Protein AF-A0A916RK14-F1 (afdb_monomer_lite)

Sequence (77 aa):
MTTRQIHSDSAILRVCVDTLVAEHGRWQVFKSAIVALVRSKRRTTVVSSTDLPQWLRHDIGLPPIADPPSSAHWTYR

Structure (mmCIF, N/CA/C/O backbone):
data_AF-A0A916RK14-F1
#
_entry.id   AF-A0A916RK14-F1
#
loop_
_atom_site.group_PDB
_atom_site.id
_atom_site.type_symbol
_atom_site.label_atom_id
_atom_site.label_alt_id
_atom_site.label_comp_id
_atom_site.label_asym_id
_atom_site.label_entity_id
_atom_site.label_seq_id
_atom_site.pdbx_PDB_ins_code
_atom_site.Cartn_x
_atom_site.Cartn_y
_atom_site.Cartn_z
_atom_site.occupancy
_atom_site.B_iso_or_equiv
_atom_site.auth_seq_id
_atom_site.auth_comp_id
_atom_site.auth_asym_id
_atom_site.auth_atom_id
_atom_site.pdbx_PDB_model_num
ATOM 1 N N . MET A 1 1 ? 8.090 24.806 3.023 1.00 46.72 1 MET A N 1
ATOM 2 C CA . MET A 1 1 ? 6.703 24.806 3.544 1.00 46.72 1 MET A CA 1
ATOM 3 C C . MET A 1 1 ? 6.117 23.401 3.390 1.00 46.72 1 MET A C 1
ATOM 5 O O . MET A 1 1 ? 5.530 23.113 2.363 1.00 46.72 1 MET A O 1
ATOM 9 N N . THR A 1 2 ? 6.326 22.501 4.354 1.00 57.09 2 THR A N 1
ATOM 10 C CA . THR A 1 2 ? 5.942 21.066 4.253 1.00 57.09 2 THR A CA 1
ATOM 11 C C . THR A 1 2 ? 5.185 20.548 5.481 1.00 57.09 2 THR A C 1
ATOM 13 O O . THR A 1 2 ? 4.775 19.395 5.527 1.00 57.09 2 THR A O 1
ATOM 16 N N . THR A 1 3 ? 4.941 21.396 6.481 1.00 59.25 3 THR A N 1
ATOM 17 C CA . THR A 1 3 ? 4.370 20.990 7.775 1.00 59.25 3 THR A CA 1
ATOM 18 C C . THR A 1 3 ? 2.848 20.829 7.773 1.00 59.25 3 THR A C 1
ATOM 20 O O . THR A 1 3 ? 2.320 20.143 8.642 1.00 59.25 3 THR A O 1
ATOM 23 N N . ARG A 1 4 ? 2.124 21.412 6.803 1.00 51.91 4 ARG A N 1
ATOM 24 C CA . ARG A 1 4 ? 0.653 21.306 6.727 1.00 51.91 4 ARG A CA 1
ATOM 25 C C . ARG A 1 4 ? 0.154 19.987 6.127 1.00 51.91 4 ARG A C 1
ATOM 27 O O . ARG A 1 4 ? -0.831 19.462 6.626 1.00 51.91 4 ARG A O 1
ATOM 34 N N . GLN A 1 5 ? 0.832 19.425 5.121 1.00 57.75 5 GLN A N 1
ATOM 35 C CA . GLN A 1 5 ? 0.360 18.195 4.460 1.00 57.75 5 GLN A CA 1
ATOM 36 C C . GLN A 1 5 ? 0.449 16.955 5.358 1.00 57.75 5 GLN A C 1
ATOM 38 O O . GLN A 1 5 ? -0.490 16.170 5.416 1.00 57.75 5 GLN A O 1
ATOM 43 N N . ILE A 1 6 ? 1.515 16.844 6.156 1.00 60.22 6 ILE A N 1
ATOM 44 C CA . ILE A 1 6 ? 1.741 15.703 7.060 1.00 60.22 6 ILE A CA 1
ATOM 45 C C . ILE A 1 6 ? 0.595 15.557 8.083 1.00 60.22 6 ILE A C 1
ATOM 47 O O . ILE A 1 6 ? 0.228 14.449 8.484 1.00 60.22 6 ILE A O 1
ATOM 51 N N . HIS A 1 7 ? -0.003 16.676 8.502 1.00 59.94 7 HIS A N 1
ATOM 52 C CA .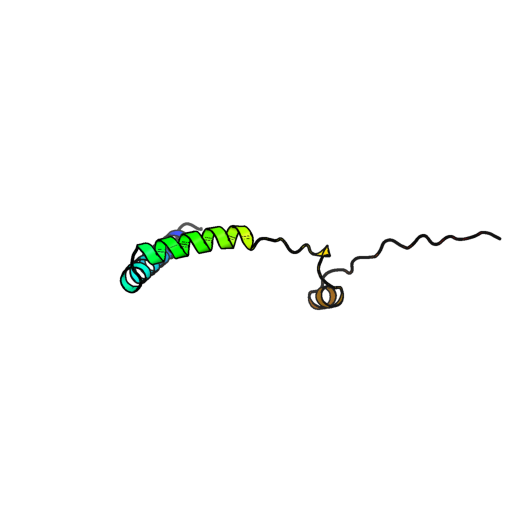 HIS A 1 7 ? -1.094 16.676 9.477 1.00 59.94 7 HIS A CA 1
ATOM 53 C C . HIS A 1 7 ? -2.422 16.191 8.876 1.00 59.94 7 HIS A C 1
ATOM 55 O O . HIS A 1 7 ? -3.170 15.467 9.529 1.00 59.94 7 HIS A O 1
ATOM 61 N N . SER A 1 8 ? -2.698 16.542 7.619 1.00 62.09 8 SER A N 1
ATOM 62 C CA . SER A 1 8 ? -3.890 16.084 6.897 1.00 62.09 8 SER A CA 1
ATOM 63 C C . SER A 1 8 ? -3.803 14.596 6.561 1.00 62.09 8 SER A C 1
ATOM 65 O O . SER A 1 8 ? -4.749 13.855 6.824 1.00 62.09 8 SER A O 1
ATOM 67 N N . ASP A 1 9 ? -2.649 14.142 6.069 1.00 61.00 9 ASP A N 1
ATOM 68 C CA . ASP A 1 9 ? -2.447 12.742 5.681 1.00 61.00 9 ASP A CA 1
ATOM 69 C C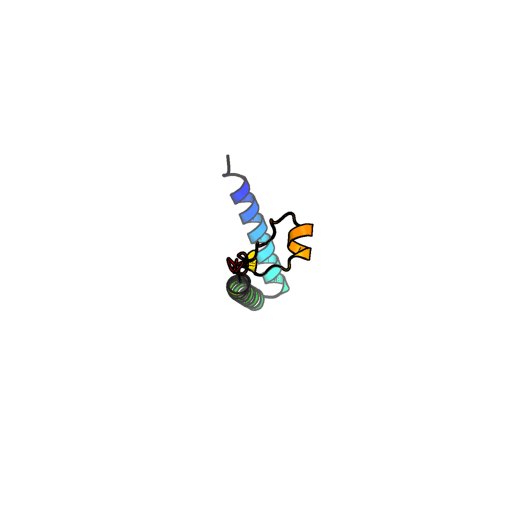 . ASP A 1 9 ? -2.566 11.800 6.884 1.00 61.00 9 ASP A C 1
ATOM 71 O O . ASP A 1 9 ? -3.199 10.747 6.804 1.00 61.00 9 ASP A O 1
ATOM 75 N N . SER A 1 10 ? -2.021 12.200 8.036 1.00 65.00 10 SER A N 1
ATOM 76 C CA . SER A 1 10 ? -2.121 11.412 9.270 1.00 65.00 10 SER A CA 1
ATOM 77 C C . SER A 1 10 ? -3.545 11.346 9.833 1.00 65.00 10 SER A C 1
ATOM 79 O O . SER A 1 10 ? -3.938 10.302 10.359 1.00 65.00 10 SER A O 1
ATOM 81 N N . ALA A 1 11 ? -4.337 12.414 9.701 1.00 65.88 11 ALA A N 1
ATOM 82 C CA . ALA A 1 11 ? -5.744 12.413 10.102 1.00 65.88 11 ALA A CA 1
ATOM 83 C C . ALA A 1 11 ? -6.589 11.495 9.203 1.00 65.88 11 ALA A C 1
ATOM 85 O O . ALA A 1 11 ? -7.374 10.696 9.711 1.00 65.88 11 ALA A O 1
ATOM 86 N N . ILE A 1 12 ? -6.376 11.551 7.886 1.00 72.38 12 ILE A N 1
ATOM 87 C CA . ILE A 1 12 ? -7.075 10.703 6.910 1.00 72.38 12 ILE A CA 1
ATOM 88 C C . ILE A 1 12 ?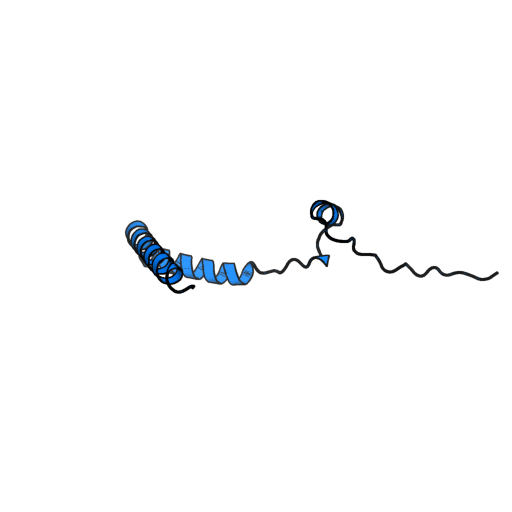 -6.736 9.226 7.142 1.00 72.38 12 ILE A C 1
ATOM 90 O O . ILE A 1 12 ? -7.634 8.389 7.223 1.00 72.38 12 ILE A O 1
ATOM 94 N N . LEU A 1 13 ? -5.451 8.908 7.334 1.00 73.12 13 LEU A N 1
ATOM 95 C CA . LEU A 1 13 ? -4.999 7.546 7.628 1.00 73.12 13 LEU A CA 1
ATOM 96 C C . LEU A 1 13 ? -5.652 6.977 8.891 1.00 73.12 13 LEU A C 1
ATOM 98 O O . LEU A 1 13 ? -6.049 5.814 8.896 1.00 73.12 13 LEU A O 1
ATOM 102 N N . ARG A 1 14 ? -5.796 7.785 9.948 1.00 72.06 14 ARG A N 1
ATOM 103 C CA . ARG A 1 14 ? -6.464 7.359 11.188 1.00 72.06 14 ARG A CA 1
ATOM 104 C C . ARG A 1 14 ? -7.929 7.009 10.956 1.00 72.06 14 ARG A C 1
ATOM 106 O O . ARG A 1 14 ? -8.346 5.922 11.340 1.00 72.06 14 ARG A O 1
ATOM 113 N N . VAL A 1 15 ? -8.668 7.878 10.265 1.00 73.56 15 VAL A N 1
ATOM 114 C CA . VAL A 1 15 ? -10.088 7.644 9.958 1.00 73.56 15 VAL A CA 1
ATOM 115 C C . VAL A 1 15 ? -10.269 6.361 9.143 1.00 73.56 15 VAL A C 1
ATOM 117 O O . VAL A 1 15 ? -11.125 5.548 9.476 1.00 73.56 15 VAL A O 1
ATOM 120 N N . CYS A 1 16 ? -9.428 6.124 8.133 1.00 80.00 16 CYS A N 1
ATOM 121 C CA . CYS A 1 16 ? -9.496 4.903 7.326 1.00 80.00 16 CYS A CA 1
ATOM 122 C C . CYS A 1 16 ? -9.158 3.627 8.116 1.00 80.00 16 CYS A C 1
ATOM 124 O O . CYS A 1 16 ? -9.711 2.564 7.838 1.00 80.00 16 CYS A O 1
ATOM 126 N N . VAL A 1 17 ? -8.238 3.697 9.082 1.00 82.12 17 VAL A N 1
ATOM 127 C CA . VAL A 1 17 ? -7.903 2.539 9.924 1.00 82.12 17 VAL A CA 1
ATOM 128 C C . VAL A 1 17 ? -9.049 2.219 10.878 1.00 82.12 17 VAL A C 1
ATOM 130 O O . VAL A 1 17 ? -9.392 1.046 11.028 1.00 82.12 17 VAL A O 1
ATOM 133 N N . ASP A 1 18 ? -9.670 3.233 11.480 1.00 85.69 18 ASP A N 1
ATOM 134 C CA . ASP A 1 18 ? -10.795 3.031 12.393 1.00 85.69 18 ASP A CA 1
ATOM 135 C C . ASP A 1 18 ? -12.012 2.433 11.670 1.00 85.69 18 ASP A C 1
ATOM 137 O O . ASP A 1 18 ? -12.635 1.507 12.197 1.00 85.69 18 ASP A O 1
ATOM 141 N N . THR A 1 19 ? -12.306 2.867 10.437 1.00 87.88 19 THR A N 1
ATOM 142 C CA . THR A 1 19 ? -13.381 2.263 9.627 1.00 87.88 19 THR A CA 1
ATOM 143 C C . THR A 1 19 ? -13.073 0.813 9.260 1.00 87.88 19 THR A C 1
ATOM 145 O O . THR A 1 19 ? -13.914 -0.063 9.459 1.00 87.88 19 THR A O 1
ATOM 148 N N . LEU A 1 20 ? -11.847 0.517 8.819 1.00 82.94 20 LEU A N 1
ATOM 149 C CA . LEU A 1 20 ? -11.416 -0.854 8.517 1.00 82.94 20 LEU A CA 1
ATOM 150 C C . LEU A 1 20 ? -11.529 -1.775 9.739 1.00 82.94 20 LEU A C 1
ATOM 152 O O . LEU A 1 20 ? -11.943 -2.930 9.618 1.00 82.94 20 LEU A O 1
ATOM 156 N N . VAL A 1 21 ? -11.167 -1.270 10.919 1.00 88.94 21 VAL A N 1
ATOM 157 C CA . VAL A 1 21 ? -11.275 -2.008 12.180 1.00 88.94 21 VAL A CA 1
ATOM 158 C C . VAL A 1 21 ? -12.733 -2.247 12.562 1.00 88.94 21 VAL A C 1
ATOM 160 O O . VAL A 1 21 ? -13.046 -3.349 13.016 1.00 88.94 21 VAL A O 1
ATOM 163 N N . ALA A 1 22 ? -13.604 -1.254 12.385 1.00 89.31 22 ALA A N 1
ATOM 164 C CA . ALA A 1 22 ? -15.028 -1.380 12.678 1.00 89.31 22 ALA A CA 1
ATOM 165 C C . ALA A 1 22 ? -15.715 -2.414 11.769 1.00 89.31 22 ALA A C 1
ATOM 167 O O . ALA A 1 22 ? -16.527 -3.200 12.247 1.00 89.31 22 ALA A O 1
ATOM 168 N N . GLU A 1 23 ? -15.354 -2.454 10.485 1.00 86.69 23 GLU A N 1
ATOM 169 C CA . GLU A 1 23 ? -15.969 -3.352 9.499 1.00 86.69 23 GLU A CA 1
ATOM 170 C C . GLU A 1 23 ? -15.426 -4.790 9.553 1.00 86.69 23 GLU A C 1
ATOM 172 O O . GLU A 1 23 ? -16.190 -5.745 9.434 1.00 86.69 23 GLU A O 1
ATOM 177 N N . HIS A 1 24 ? -14.111 -4.965 9.725 1.00 87.50 24 HIS A N 1
ATOM 178 C CA . HIS A 1 24 ? -13.444 -6.268 9.553 1.00 87.50 24 HIS A CA 1
ATOM 179 C C . HIS A 1 24 ? -12.845 -6.826 10.854 1.00 87.50 24 HIS A C 1
ATOM 181 O O . HIS A 1 24 ? -12.407 -7.980 10.907 1.00 87.50 24 HIS A O 1
ATOM 187 N N . GLY A 1 25 ? -12.812 -6.025 11.919 1.00 89.31 25 GLY A N 1
ATOM 188 C CA . GLY A 1 25 ? -12.213 -6.379 13.199 1.00 89.31 25 GLY A CA 1
ATOM 189 C C . GLY A 1 25 ? -10.694 -6.180 13.244 1.00 89.31 25 GLY A C 1
ATOM 190 O O . GLY A 1 25 ? -9.958 -6.378 12.274 1.00 89.31 25 GLY A O 1
ATOM 191 N N . ARG A 1 26 ? -10.193 -5.846 14.440 1.00 89.44 26 ARG A N 1
ATOM 192 C CA . ARG A 1 26 ? -8.777 -5.509 14.704 1.00 89.44 26 ARG A CA 1
ATOM 193 C C . ARG A 1 26 ? -7.796 -6.579 14.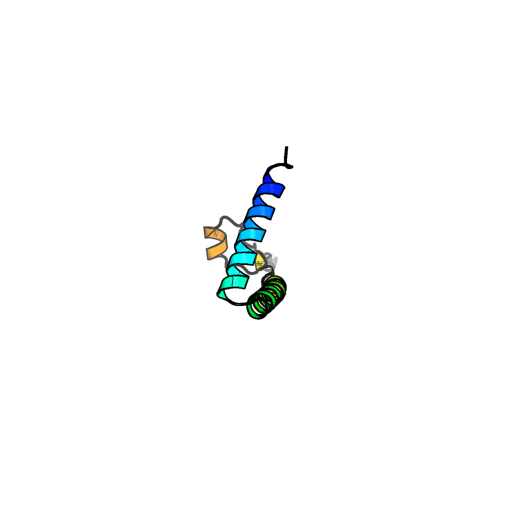213 1.00 89.44 26 ARG A C 1
ATOM 195 O O . ARG A 1 26 ? -6.721 -6.256 13.718 1.00 89.44 26 ARG A O 1
ATOM 202 N N . TRP A 1 27 ? -8.166 -7.853 14.341 1.00 88.75 27 TRP A N 1
ATOM 203 C CA . TRP A 1 27 ? -7.289 -8.975 14.005 1.00 88.75 27 TRP A CA 1
ATOM 204 C C . TRP A 1 27 ? -7.102 -9.173 12.496 1.00 88.75 27 TRP A C 1
ATOM 206 O O . TRP A 1 27 ? -5.999 -9.495 12.054 1.00 88.75 27 TRP A O 1
ATOM 216 N N . GLN A 1 28 ? -8.149 -8.946 11.697 1.00 85.75 28 GLN A N 1
ATOM 217 C CA . GLN A 1 28 ? -8.066 -9.031 10.235 1.00 85.75 28 GLN A CA 1
ATOM 218 C C . GLN A 1 28 ? -7.218 -7.887 9.674 1.00 85.75 28 GLN A C 1
ATOM 220 O O . GLN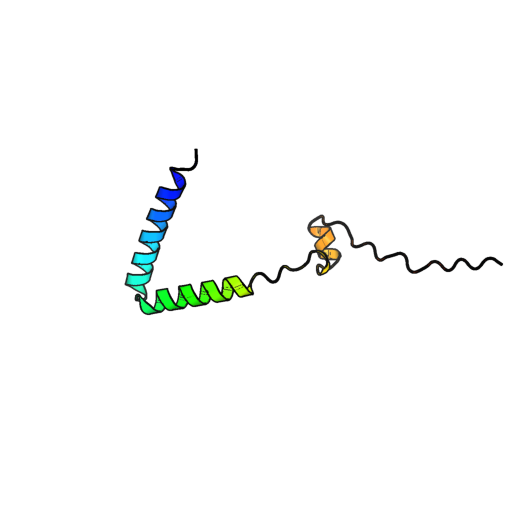 A 1 28 ? -6.332 -8.128 8.855 1.00 85.75 28 GLN A O 1
ATOM 225 N N . VAL A 1 29 ? -7.419 -6.667 10.185 1.00 88.19 29 VAL A N 1
ATOM 226 C CA . VAL A 1 29 ? -6.630 -5.485 9.801 1.00 88.19 29 VAL A CA 1
ATOM 227 C C . VAL A 1 29 ? -5.152 -5.654 10.172 1.00 88.19 29 VAL A C 1
ATOM 229 O O . VAL A 1 29 ? -4.267 -5.357 9.374 1.00 88.19 29 VAL A O 1
ATOM 232 N N . PHE A 1 30 ? -4.855 -6.202 11.353 1.00 90.31 30 PHE A N 1
ATOM 233 C CA . PHE A 1 30 ? -3.475 -6.483 11.757 1.00 90.31 30 PHE A CA 1
ATOM 234 C C . PHE A 1 30 ? -2.801 -7.524 10.848 1.00 90.31 30 PHE A C 1
ATOM 236 O O . PHE A 1 30 ? -1.677 -7.320 10.385 1.00 90.31 30 PHE A O 1
ATOM 243 N N . LYS A 1 31 ? -3.498 -8.624 10.535 1.00 92.50 31 LYS A N 1
ATOM 244 C CA . LYS A 1 31 ? -2.995 -9.651 9.611 1.00 92.50 31 LYS A CA 1
ATOM 245 C C . LYS A 1 31 ? -2.746 -9.093 8.212 1.00 92.50 31 LYS A C 1
ATOM 247 O O . LYS A 1 31 ? -1.696 -9.376 7.636 1.00 92.50 31 LYS A O 1
ATOM 252 N N . SER A 1 32 ? -3.671 -8.303 7.667 1.00 86.00 32 SER A N 1
ATOM 253 C CA . SER A 1 32 ? -3.518 -7.723 6.329 1.00 86.00 32 SER A CA 1
ATOM 254 C C . SER A 1 32 ? -2.358 -6.726 6.273 1.00 86.00 32 SER A C 1
ATOM 256 O O . SER A 1 32 ? -1.585 -6.763 5.315 1.00 86.00 32 SER A O 1
ATOM 258 N N . ALA A 1 33 ? -2.156 -5.925 7.326 1.00 88.06 33 ALA A N 1
ATOM 259 C CA . ALA A 1 33 ? -1.001 -5.038 7.452 1.00 88.06 33 ALA A CA 1
ATOM 260 C C . ALA A 1 33 ? 0.328 -5.816 7.460 1.00 88.06 33 ALA A C 1
ATOM 262 O O . ALA A 1 33 ? 1.251 -5.463 6.723 1.00 88.06 33 ALA A O 1
ATOM 263 N N . ILE A 1 34 ? 0.420 -6.918 8.218 1.00 89.12 34 ILE A N 1
ATOM 264 C CA . ILE A 1 34 ? 1.608 -7.792 8.221 1.00 89.12 34 ILE A CA 1
ATOM 265 C C . ILE A 1 34 ? 1.843 -8.405 6.838 1.00 89.12 34 ILE A C 1
ATOM 267 O O . ILE A 1 34 ? 2.964 -8.371 6.328 1.00 89.12 34 ILE A O 1
ATOM 271 N N . VAL A 1 35 ? 0.801 -8.952 6.207 1.00 87.88 35 VAL A N 1
ATOM 272 C CA . VAL A 1 35 ? 0.906 -9.552 4.868 1.00 87.88 35 VAL A CA 1
ATOM 273 C C . VAL A 1 35 ? 1.356 -8.514 3.841 1.00 87.88 35 VAL A C 1
ATOM 275 O O . VAL A 1 35 ? 2.221 -8.811 3.017 1.00 87.88 35 VAL A O 1
ATOM 278 N N . ALA A 1 36 ? 0.830 -7.290 3.905 1.00 84.06 36 ALA A N 1
ATOM 279 C CA . ALA A 1 36 ? 1.246 -6.191 3.041 1.00 84.06 36 ALA A CA 1
ATOM 280 C C . ALA A 1 36 ? 2.718 -5.815 3.262 1.00 84.06 36 ALA A C 1
ATOM 282 O O . ALA A 1 36 ? 3.445 -5.625 2.287 1.00 84.06 36 ALA A O 1
ATOM 283 N N . LEU A 1 37 ? 3.186 -5.783 4.512 1.00 83.31 37 LEU A N 1
ATOM 284 C CA . LEU A 1 37 ? 4.580 -5.489 4.852 1.00 83.31 37 LEU A CA 1
ATOM 285 C C . LEU A 1 37 ? 5.533 -6.572 4.320 1.00 83.31 37 LEU A C 1
ATOM 287 O O . LEU A 1 37 ? 6.545 -6.264 3.685 1.00 83.31 37 LEU A O 1
ATOM 291 N N . VAL A 1 38 ? 5.172 -7.848 4.481 1.00 82.44 38 VAL A N 1
ATOM 292 C CA . VAL A 1 38 ? 5.931 -8.981 3.924 1.00 82.44 38 VAL A CA 1
ATOM 293 C C . VAL A 1 38 ? 5.906 -8.971 2.391 1.00 82.44 38 VAL A C 1
ATOM 295 O O . VAL A 1 38 ? 6.933 -9.212 1.754 1.00 82.44 38 VAL A O 1
ATOM 298 N N . ARG A 1 39 ? 4.758 -8.665 1.775 1.00 75.25 39 ARG A N 1
ATOM 299 C CA . ARG A 1 39 ? 4.619 -8.565 0.315 1.00 75.25 39 ARG A CA 1
ATOM 300 C C . ARG A 1 39 ? 5.416 -7.397 -0.253 1.00 75.25 39 ARG A C 1
ATOM 302 O O . ARG A 1 39 ? 6.040 -7.570 -1.293 1.00 75.25 39 ARG A O 1
ATOM 309 N N . SER A 1 40 ? 5.427 -6.250 0.422 1.00 68.88 40 SER A N 1
ATOM 310 C CA . SER A 1 40 ? 6.226 -5.081 0.040 1.00 68.88 40 SER A CA 1
ATOM 311 C C . SER A 1 40 ? 7.708 -5.446 -0.036 1.00 68.88 40 SER A C 1
ATOM 313 O O . SER A 1 40 ? 8.346 -5.227 -1.062 1.00 68.88 40 SER A O 1
ATOM 315 N N . LYS A 1 41 ? 8.213 -6.171 0.973 1.00 62.78 41 LYS A N 1
ATOM 316 C CA . LYS A 1 41 ? 9.591 -6.684 0.977 1.00 62.78 41 LYS A CA 1
ATOM 317 C C . LYS A 1 41 ? 9.897 -7.625 -0.199 1.00 62.78 41 LYS A C 1
ATOM 319 O O . LYS A 1 41 ? 11.036 -7.682 -0.646 1.00 62.78 41 LYS A O 1
ATOM 324 N N . ARG A 1 42 ? 8.903 -8.363 -0.704 1.00 61.78 42 ARG A N 1
ATOM 325 C CA . ARG A 1 42 ? 9.063 -9.285 -1.845 1.00 61.78 42 ARG A CA 1
ATOM 326 C C . ARG A 1 42 ? 8.870 -8.631 -3.213 1.00 61.78 42 ARG A C 1
ATOM 328 O O . ARG A 1 42 ? 9.301 -9.207 -4.202 1.00 61.78 42 ARG A O 1
ATOM 335 N N . ARG A 1 43 ? 8.200 -7.477 -3.301 1.00 55.72 43 ARG A N 1
ATOM 336 C CA . ARG A 1 43 ? 7.832 -6.861 -4.589 1.00 55.72 43 ARG A CA 1
ATOM 337 C C . ARG A 1 43 ? 8.931 -5.990 -5.192 1.00 55.72 43 ARG A C 1
ATOM 339 O O . ARG A 1 43 ? 8.800 -5.583 -6.338 1.00 55.72 43 ARG A O 1
ATOM 346 N N . THR A 1 44 ? 10.017 -5.763 -4.463 1.00 55.19 44 THR A N 1
ATOM 347 C CA . THR A 1 44 ? 11.204 -5.070 -4.969 1.00 55.19 44 THR A CA 1
ATOM 348 C C . THR A 1 44 ? 12.224 -6.070 -5.515 1.00 55.19 44 THR A C 1
ATOM 350 O O . THR A 1 44 ? 13.404 -6.013 -5.185 1.00 55.19 44 THR A O 1
ATOM 353 N N . THR A 1 45 ? 11.795 -7.008 -6.362 1.00 56.44 45 THR A N 1
ATOM 354 C CA . THR A 1 45 ? 12.729 -7.518 -7.369 1.00 56.44 45 THR A CA 1
ATOM 355 C C . THR A 1 45 ? 12.902 -6.360 -8.334 1.00 56.44 45 THR A C 1
ATOM 357 O O . THR A 1 45 ? 12.018 -6.083 -9.140 1.00 56.44 45 THR A O 1
ATOM 360 N N . VAL A 1 46 ? 13.977 -5.596 -8.153 1.00 59.59 46 VAL A N 1
ATOM 361 C CA . VAL A 1 46 ? 14.388 -4.566 -9.103 1.00 59.59 46 VAL A CA 1
ATOM 362 C C . VAL A 1 46 ? 14.601 -5.299 -10.421 1.00 59.59 46 VAL A C 1
ATOM 364 O O . VAL A 1 46 ? 15.600 -5.993 -10.577 1.00 59.59 46 VAL A O 1
ATOM 367 N N . VAL A 1 47 ? 13.619 -5.236 -11.321 1.00 60.75 47 VAL A N 1
ATOM 368 C CA . VAL A 1 47 ? 13.799 -5.711 -12.690 1.00 60.75 47 VAL A CA 1
ATOM 369 C C . VAL A 1 47 ? 14.883 -4.815 -13.256 1.00 60.75 47 VAL A C 1
ATOM 371 O O . VAL A 1 47 ? 14.679 -3.606 -13.399 1.00 60.75 47 VAL A O 1
ATOM 374 N N . SER A 1 48 ? 16.069 -5.385 -13.454 1.00 64.62 48 SER A N 1
ATOM 375 C CA . SER A 1 48 ? 17.180 -4.632 -14.004 1.00 64.62 48 SER A CA 1
ATOM 376 C C . SER A 1 48 ? 16.754 -4.128 -15.374 1.00 64.62 48 SER A C 1
ATOM 378 O O . SER A 1 48 ? 16.120 -4.857 -16.138 1.00 64.62 48 SER A O 1
ATOM 380 N N . SER A 1 49 ? 17.114 -2.893 -15.723 1.00 62.62 49 SER A N 1
ATOM 381 C CA . SER A 1 49 ? 16.880 -2.387 -17.078 1.00 62.62 49 SER A CA 1
ATOM 382 C C . SER A 1 49 ? 17.523 -3.292 -18.135 1.00 62.62 49 SER A C 1
ATOM 384 O O . SER A 1 49 ? 17.102 -3.278 -19.292 1.00 62.62 49 SER A O 1
ATOM 386 N N . THR A 1 50 ? 18.520 -4.093 -17.748 1.00 66.69 50 THR A N 1
ATOM 387 C CA . THR A 1 50 ? 19.177 -5.118 -18.567 1.00 66.69 50 THR A CA 1
ATOM 388 C C . THR A 1 50 ? 18.290 -6.327 -18.880 1.00 66.69 50 THR A C 1
ATOM 390 O O . THR A 1 50 ? 18.460 -6.926 -19.934 1.00 66.69 50 THR A O 1
ATOM 393 N N . ASP A 1 51 ? 17.317 -6.647 -18.024 1.00 70.75 51 ASP A N 1
ATOM 394 C CA . ASP A 1 51 ? 16.418 -7.799 -18.197 1.00 70.75 51 ASP A CA 1
ATOM 395 C C . ASP A 1 51 ? 15.194 -7.465 -19.072 1.00 70.75 51 ASP A C 1
ATOM 397 O O . ASP A 1 51 ? 14.340 -8.319 -19.317 1.00 70.75 51 ASP A O 1
ATOM 401 N N . LEU A 1 52 ? 15.076 -6.213 -19.537 1.00 74.81 52 LEU A N 1
ATOM 402 C CA . LEU A 1 52 ? 13.984 -5.802 -20.415 1.00 74.81 52 LEU A CA 1
ATOM 403 C C . LEU A 1 52 ? 14.256 -6.236 -21.863 1.00 74.81 52 LEU A C 1
ATOM 405 O O . LEU A 1 52 ? 15.329 -5.947 -22.397 1.00 74.81 52 LEU A O 1
ATOM 409 N N . PRO A 1 53 ? 13.265 -6.830 -22.550 1.00 78.31 53 PRO A N 1
ATOM 410 C CA . PRO A 1 53 ? 13.397 -7.167 -23.959 1.00 78.31 53 PRO A CA 1
ATOM 411 C C . PRO A 1 53 ? 13.510 -5.906 -24.831 1.00 78.31 53 PRO A C 1
ATOM 413 O O . PRO A 1 53 ? 12.947 -4.853 -24.525 1.00 78.31 53 PRO A O 1
ATOM 416 N N . GLN A 1 54 ? 14.233 -6.018 -25.948 1.00 77.88 54 GLN A N 1
ATOM 417 C CA . GLN A 1 54 ? 14.627 -4.876 -26.783 1.00 77.88 54 GLN A CA 1
ATOM 418 C C . GLN A 1 54 ? 13.444 -4.102 -27.385 1.00 77.88 54 GLN A C 1
ATOM 420 O O . GLN A 1 54 ? 13.511 -2.879 -27.482 1.00 77.88 54 GLN A O 1
ATOM 425 N N . TRP A 1 55 ? 12.348 -4.788 -27.728 1.00 80.50 55 TRP A N 1
ATOM 426 C CA . TRP A 1 55 ? 11.122 -4.148 -28.221 1.00 80.50 55 TRP A CA 1
ATOM 427 C C . TRP A 1 55 ? 10.504 -3.223 -27.164 1.00 80.50 55 TRP A C 1
ATOM 429 O O . TRP A 1 55 ? 10.191 -2.074 -27.453 1.00 80.50 55 TRP A O 1
ATOM 439 N N . LEU A 1 56 ? 10.438 -3.673 -25.907 1.00 79.94 56 LEU A N 1
ATOM 440 C CA . LEU A 1 56 ? 9.878 -2.884 -24.812 1.00 79.94 56 LEU A CA 1
ATOM 441 C C . LEU A 1 56 ? 10.780 -1.696 -24.471 1.00 79.94 56 LEU A C 1
ATOM 443 O O . LEU A 1 56 ? 10.283 -0.627 -24.139 1.00 79.94 56 LEU A O 1
ATOM 447 N N . ARG A 1 57 ? 12.105 -1.869 -24.578 1.00 80.19 57 ARG A N 1
ATOM 448 C CA . ARG A 1 57 ? 13.085 -0.784 -24.402 1.00 80.19 57 ARG A CA 1
ATOM 449 C C . ARG A 1 57 ? 12.898 0.318 -25.438 1.00 80.19 57 ARG A C 1
ATOM 451 O O . ARG A 1 57 ? 12.938 1.486 -25.069 1.00 80.19 57 ARG A O 1
ATOM 458 N N . HIS A 1 58 ? 12.662 -0.056 -26.693 1.00 79.69 58 HIS A N 1
ATOM 459 C CA . HIS A 1 58 ? 12.385 0.892 -27.765 1.00 79.69 58 HIS A CA 1
ATOM 460 C C . HIS A 1 58 ? 11.092 1.680 -27.497 1.00 79.69 58 HIS A C 1
ATOM 462 O O . HIS A 1 58 ? 11.095 2.905 -27.604 1.00 79.69 58 HIS A O 1
ATOM 468 N N . ASP A 1 59 ? 10.027 1.004 -27.061 1.00 82.75 59 ASP A N 1
ATOM 469 C CA . ASP A 1 59 ? 8.727 1.638 -26.790 1.00 82.75 59 ASP A CA 1
ATOM 470 C C . ASP A 1 59 ? 8.764 2.640 -25.625 1.00 82.75 59 ASP A C 1
ATOM 472 O O . ASP A 1 59 ? 8.041 3.635 -25.638 1.00 82.75 59 ASP A O 1
ATOM 476 N N . ILE A 1 60 ? 9.622 2.411 -24.625 1.00 80.88 60 ILE A N 1
ATOM 477 C CA . ILE A 1 60 ? 9.775 3.298 -23.457 1.00 80.88 60 ILE A CA 1
ATOM 478 C C . ILE A 1 60 ? 10.967 4.264 -23.567 1.00 80.88 60 ILE A C 1
ATOM 480 O O . ILE A 1 60 ? 11.269 4.973 -22.606 1.00 80.88 60 ILE A O 1
ATOM 484 N N . GLY A 1 61 ? 11.657 4.293 -24.712 1.00 79.12 61 GLY A N 1
ATOM 485 C CA . GLY A 1 61 ? 12.775 5.207 -24.971 1.00 79.12 61 GLY A CA 1
ATOM 486 C C . GLY A 1 61 ? 14.078 4.875 -24.232 1.00 79.12 61 GLY A C 1
ATOM 487 O O . GLY A 1 61 ? 14.912 5.759 -24.034 1.00 79.12 61 GLY A O 1
ATOM 488 N N . LEU A 1 62 ? 14.279 3.622 -23.809 1.00 77.81 62 LEU A N 1
ATOM 489 C CA . LEU A 1 62 ? 15.563 3.166 -23.271 1.00 77.81 62 LEU A CA 1
ATOM 490 C C . LEU A 1 62 ? 16.565 2.889 -24.406 1.00 77.81 62 LEU A C 1
ATOM 492 O O . LEU A 1 62 ? 16.187 2.329 -25.438 1.00 77.81 62 LEU A O 1
ATOM 496 N N . PRO A 1 63 ? 17.862 3.198 -24.213 1.00 74.00 63 PRO A N 1
ATOM 497 C CA . PRO A 1 63 ? 18.887 2.879 -25.200 1.00 74.00 63 PRO A CA 1
ATOM 498 C C . PRO A 1 63 ? 18.999 1.356 -25.383 1.00 74.00 63 PRO A C 1
ATOM 500 O O . PRO A 1 63 ? 18.829 0.612 -24.412 1.00 74.00 63 PRO A O 1
ATOM 503 N N . PRO A 1 64 ? 19.298 0.854 -26.591 1.00 73.50 64 PRO A N 1
ATOM 504 C CA . PRO A 1 64 ? 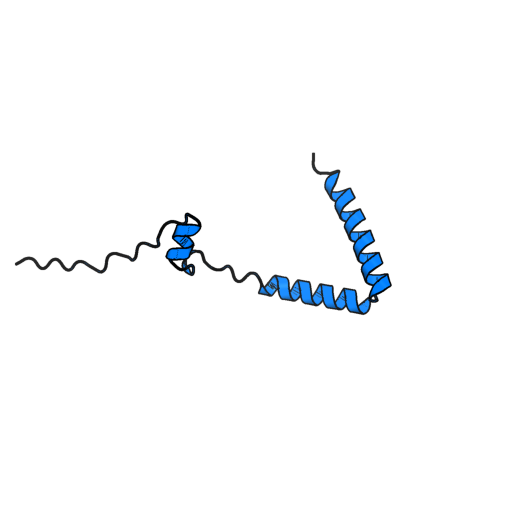19.537 -0.571 -26.802 1.00 73.50 64 PRO A CA 1
ATOM 505 C C . PRO A 1 64 ? 20.772 -1.034 -26.009 1.00 73.50 64 PRO A C 1
ATOM 507 O O . PRO A 1 64 ? 21.728 -0.277 -25.841 1.00 73.50 64 PRO A O 1
ATOM 510 N N . ILE A 1 65 ? 20.762 -2.273 -25.498 1.00 71.56 65 ILE A N 1
ATOM 511 C CA . ILE A 1 65 ? 22.008 -2.918 -25.059 1.00 71.56 65 ILE A CA 1
ATOM 512 C C . ILE A 1 65 ? 22.792 -3.168 -26.343 1.00 71.56 65 ILE A C 1
ATOM 514 O O . ILE A 1 65 ? 22.325 -3.893 -27.215 1.00 71.56 65 ILE A O 1
ATOM 518 N N . ALA A 1 66 ? 23.940 -2.514 -26.487 1.00 65.69 66 ALA A N 1
ATOM 519 C CA . ALA A 1 66 ? 24.900 -2.898 -27.503 1.00 65.69 66 ALA A CA 1
ATOM 520 C C . ALA A 1 66 ? 25.527 -4.217 -27.046 1.00 65.69 66 ALA A C 1
ATOM 522 O O . ALA A 1 66 ? 26.229 -4.240 -26.032 1.00 65.69 66 ALA A O 1
ATOM 523 N N . ASP A 1 67 ? 25.255 -5.306 -27.762 1.00 62.97 67 ASP A N 1
ATOM 524 C CA . ASP A 1 67 ? 26.065 -6.509 -27.615 1.00 62.97 67 ASP A CA 1
ATOM 525 C C . ASP A 1 67 ? 27.526 -6.126 -27.899 1.00 62.97 67 ASP A C 1
ATOM 527 O O . ASP A 1 67 ? 27.787 -5.390 -28.864 1.00 62.97 67 ASP A O 1
ATOM 531 N N . PRO A 1 68 ? 28.492 -6.550 -27.061 1.00 62.50 68 PRO A N 1
ATOM 532 C CA . PRO A 1 68 ? 29.892 -6.285 -27.344 1.00 62.50 68 PRO A CA 1
ATOM 533 C C . PRO A 1 68 ? 30.199 -6.848 -28.736 1.00 62.50 68 PRO A C 1
ATOM 535 O O . PRO A 1 68 ? 29.760 -7.962 -29.038 1.00 62.50 68 PRO A O 1
ATOM 538 N N . PRO A 1 69 ? 30.909 -6.101 -29.602 1.00 58.19 69 PRO A N 1
ATOM 539 C CA . PRO A 1 69 ? 31.188 -6.562 -30.950 1.00 58.19 69 PRO A CA 1
ATOM 540 C C . PRO A 1 69 ? 31.890 -7.914 -30.854 1.00 58.19 69 PRO A C 1
ATOM 542 O O . PRO A 1 69 ? 33.017 -8.001 -30.364 1.00 58.19 69 PRO A O 1
ATOM 545 N N . SER A 1 70 ? 31.188 -8.968 -31.287 1.00 57.06 70 SER A N 1
ATOM 546 C CA . SER A 1 70 ? 31.747 -10.303 -31.470 1.00 57.06 70 SER A CA 1
ATOM 547 C C . SER A 1 70 ? 33.022 -10.119 -32.272 1.00 57.06 70 SER A C 1
ATOM 549 O O . SER A 1 70 ? 32.957 -9.673 -33.416 1.00 57.06 70 SER A O 1
ATOM 551 N N . SER A 1 71 ? 34.157 -10.383 -31.627 1.00 57.72 71 SER A N 1
ATOM 552 C CA . SER A 1 71 ? 35.511 -10.185 -32.129 1.00 57.72 71 SER A CA 1
ATOM 553 C C . SER A 1 71 ? 35.586 -10.404 -33.637 1.00 57.72 71 SER A C 1
ATOM 555 O O . SER A 1 71 ? 35.580 -11.540 -34.117 1.00 57.72 71 SER A O 1
ATOM 557 N N . ALA A 1 72 ? 35.641 -9.299 -34.378 1.00 55.12 72 ALA A N 1
ATOM 558 C CA . ALA A 1 72 ? 35.983 -9.297 -35.782 1.00 55.12 72 ALA A CA 1
ATOM 559 C C . ALA A 1 72 ? 37.431 -9.786 -35.884 1.00 55.12 72 ALA A C 1
ATOM 561 O O . ALA A 1 72 ? 38.374 -9.012 -35.725 1.00 55.12 72 ALA A O 1
ATOM 562 N N . HIS A 1 73 ? 37.600 -11.095 -36.071 1.00 61.31 73 HIS A N 1
ATOM 563 C CA . HIS A 1 73 ? 38.874 -11.681 -36.449 1.00 61.31 73 HIS A CA 1
ATOM 564 C C . HIS A 1 73 ? 39.170 -11.192 -37.879 1.00 61.31 73 HIS A C 1
ATOM 566 O O . HIS A 1 73 ? 38.717 -11.738 -38.881 1.00 61.31 73 HIS A O 1
ATOM 572 N N . TRP A 1 74 ? 39.850 -10.059 -37.998 1.00 56.31 74 TRP A N 1
ATOM 573 C CA . TRP A 1 74 ? 40.465 -9.691 -39.260 1.00 56.31 74 TRP A CA 1
ATOM 574 C C . TRP A 1 74 ? 41.660 -10.626 -39.424 1.00 56.31 74 TRP A C 1
ATOM 576 O O . TRP A 1 74 ? 42.626 -10.586 -38.669 1.00 56.31 74 TRP A O 1
ATOM 586 N N . THR A 1 75 ? 41.559 -11.545 -40.375 1.00 62.41 75 THR A N 1
ATOM 587 C CA . THR A 1 75 ? 42.702 -12.341 -40.809 1.00 62.41 75 THR A CA 1
ATOM 588 C C . THR A 1 75 ? 43.392 -11.522 -41.891 1.00 62.41 75 THR A C 1
ATOM 590 O O . THR A 1 75 ? 42.818 -11.340 -42.962 1.00 62.41 75 THR A O 1
ATOM 593 N N . TYR A 1 76 ? 44.589 -10.992 -41.620 1.00 51.59 76 TYR A N 1
ATOM 594 C CA . TYR A 1 76 ? 45.456 -10.503 -42.695 1.00 51.59 76 TYR A CA 1
ATOM 595 C C . TYR A 1 76 ? 45.876 -11.702 -43.550 1.00 51.59 76 TYR A C 1
ATOM 597 O O . TYR A 1 76 ? 46.462 -12.658 -43.035 1.00 51.59 76 TYR A O 1
ATOM 605 N N . ARG A 1 77 ? 45.586 -11.639 -44.847 1.00 52.22 77 ARG A N 1
ATOM 606 C CA . ARG A 1 77 ? 46.270 -12.410 -45.881 1.00 52.22 77 ARG A CA 1
ATOM 607 C C . ARG A 1 77 ? 46.712 -11.448 -46.971 1.00 52.22 77 ARG A C 1
ATOM 609 O O . ARG A 1 77 ? 45.890 -10.578 -47.329 1.00 52.22 77 ARG A O 1
#

Organism: NCBI:txid2029865

pLDDT: mean 72.07, std 12.44, range [46.72, 92.5]

Radius of gyration: 25.32 Å; chains: 1; bounding box: 62×37×61 Å

Secondary structure (DSSP, 8-state):
--HHHHHHHHHHHHHHHHHHHHHH-HHHHHHHHHHHHHHHHHH-----GGGS-HHHHHHTTPPP-------------

Foldseek 3Di:
DPVVVVVVVVVVVVVVLVVCCVVPNPVVSVVVVVVVVVVVVVVPPPCPPVNDDQVVCVVVVHDDPPDDPPDPPPDDD